Protein AF-A0A9D1XTK5-F1 (afdb_monomer_lite)

Structure (mmCIF, N/CA/C/O backbone):
data_AF-A0A9D1XTK5-F1
#
_entry.id   AF-A0A9D1XTK5-F1
#
loop_
_atom_site.group_PDB
_atom_site.id
_atom_site.type_symbol
_atom_site.label_atom_id
_atom_site.label_alt_id
_atom_site.label_comp_id
_atom_site.label_asym_id
_atom_site.label_entity_id
_atom_site.label_seq_id
_atom_site.pdbx_PDB_ins_code
_atom_site.Cartn_x
_atom_site.Cartn_y
_atom_site.Cartn_z
_atom_site.occupancy
_atom_site.B_iso_or_equiv
_atom_site.auth_seq_id
_atom_site.auth_comp_id
_atom_site.auth_asym_id
_atom_site.auth_atom_id
_atom_site.pdbx_PDB_model_num
ATOM 1 N N . LYS A 1 1 ? 1.938 10.337 24.954 1.00 62.81 1 LYS A N 1
ATOM 2 C CA . LYS A 1 1 ? 3.201 10.125 24.202 1.00 62.81 1 LYS A CA 1
ATOM 3 C C . LYS A 1 1 ? 3.021 9.326 22.909 1.00 62.81 1 LYS A C 1
ATOM 5 O O . LYS A 1 1 ? 3.171 9.934 21.864 1.00 62.81 1 LYS A O 1
ATOM 10 N N . ALA A 1 2 ? 2.667 8.032 22.915 1.00 73.62 2 ALA A N 1
ATOM 11 C CA . ALA A 1 2 ? 2.556 7.257 21.661 1.00 73.62 2 ALA A CA 1
ATOM 12 C C . ALA A 1 2 ? 1.474 7.793 20.695 1.00 73.62 2 ALA A C 1
ATOM 14 O O . ALA A 1 2 ? 1.771 8.074 19.542 1.00 73.62 2 ALA A O 1
ATOM 15 N N . ILE A 1 3 ? 0.257 8.055 21.190 1.00 72.62 3 ILE A N 1
ATOM 16 C CA . ILE A 1 3 ? -0.832 8.651 20.386 1.00 72.62 3 ILE A CA 1
ATOM 17 C C . ILE A 1 3 ? -0.454 10.047 19.865 1.00 72.62 3 ILE A C 1
ATOM 19 O O . ILE A 1 3 ? -0.758 10.391 18.729 1.00 72.62 3 ILE A O 1
ATOM 23 N N . GLU A 1 4 ? 0.250 10.846 20.671 1.00 78.69 4 GLU A N 1
ATOM 24 C CA . GLU A 1 4 ? 0.727 12.179 20.267 1.00 78.69 4 GLU A CA 1
ATOM 25 C C . GLU A 1 4 ? 1.737 12.092 19.118 1.00 78.69 4 GLU A C 1
ATOM 27 O O . GLU A 1 4 ? 1.678 12.897 18.196 1.00 78.69 4 GLU A O 1
ATOM 32 N N . GLN A 1 5 ? 2.624 11.093 19.129 1.00 77.69 5 GLN A N 1
ATOM 33 C CA . GLN A 1 5 ? 3.535 10.838 18.012 1.00 77.69 5 GLN A CA 1
ATOM 34 C C . GLN A 1 5 ? 2.773 10.387 16.762 1.00 77.69 5 GLN A C 1
ATOM 36 O O . GLN A 1 5 ? 3.064 10.869 15.671 1.00 77.69 5 GLN A O 1
ATOM 41 N N . SER A 1 6 ? 1.758 9.531 16.912 1.00 79.81 6 SER A N 1
ATOM 42 C CA . SER A 1 6 ? 0.907 9.107 15.793 1.00 79.81 6 SER A CA 1
ATOM 43 C C . SER A 1 6 ? 0.132 10.264 15.153 1.00 79.81 6 SER A C 1
ATOM 45 O O . SER A 1 6 ? -0.149 10.208 13.961 1.00 79.81 6 SER A O 1
ATOM 47 N N . LEU A 1 7 ? -0.171 11.336 15.895 1.00 81.19 7 LEU A N 1
ATOM 48 C CA . LEU A 1 7 ? -0.813 12.539 15.346 1.00 81.19 7 LEU A CA 1
ATOM 49 C C . LEU A 1 7 ? 0.103 13.344 14.412 1.00 81.19 7 LEU A C 1
ATOM 51 O O . LEU A 1 7 ? -0.400 14.058 13.541 1.00 81.19 7 LEU A O 1
ATOM 55 N N . MET A 1 8 ? 1.423 13.200 14.550 1.00 85.00 8 MET A N 1
ATOM 56 C CA . MET A 1 8 ? 2.420 13.900 13.731 1.00 85.00 8 MET A CA 1
ATOM 57 C C . MET A 1 8 ? 2.641 13.256 12.358 1.00 85.00 8 MET A C 1
ATOM 59 O O . MET A 1 8 ? 3.475 13.733 11.588 1.00 85.00 8 MET A O 1
ATOM 63 N N . ILE A 1 9 ? 1.912 12.184 12.036 1.00 85.31 9 ILE A N 1
ATOM 64 C CA . ILE A 1 9 ? 2.005 11.548 10.728 1.00 85.31 9 ILE A CA 1
ATOM 65 C C . ILE A 1 9 ? 1.630 12.510 9.597 1.00 85.31 9 ILE A C 1
ATOM 67 O O . ILE A 1 9 ? 0.744 13.357 9.739 1.00 85.31 9 ILE A O 1
ATOM 71 N N . ASN A 1 10 ? 2.316 12.365 8.468 1.00 87.19 10 ASN A N 1
ATOM 72 C CA . ASN A 1 10 ? 2.079 13.120 7.248 1.00 87.19 10 ASN A CA 1
ATOM 73 C C . ASN A 1 10 ? 2.415 12.275 6.005 1.00 87.19 10 ASN A C 1
ATOM 75 O O . ASN A 1 10 ? 2.929 11.159 6.106 1.00 87.19 10 ASN A O 1
ATOM 79 N N . ASP A 1 11 ? 2.159 12.853 4.838 1.00 82.94 11 ASP A N 1
ATOM 80 C CA . ASP A 1 11 ? 2.324 12.275 3.502 1.00 82.94 11 ASP A CA 1
ATOM 81 C C . ASP A 1 11 ? 3.783 12.062 3.047 1.00 82.94 11 ASP A C 1
ATOM 83 O O . ASP A 1 11 ? 4.026 11.433 2.013 1.00 82.94 11 ASP A O 1
ATOM 87 N N . GLN A 1 12 ? 4.766 12.542 3.816 1.00 86.00 12 GLN A N 1
ATOM 88 C CA . GLN A 1 12 ? 6.192 12.355 3.523 1.00 86.00 12 GLN A CA 1
ATOM 89 C C . GLN A 1 12 ? 6.694 10.961 3.919 1.00 86.00 12 GLN A C 1
ATOM 91 O O . GLN A 1 12 ? 7.771 10.547 3.487 1.00 86.00 12 GLN A O 1
ATOM 96 N N . HIS A 1 13 ? 5.923 10.224 4.719 1.00 88.31 13 HIS A N 1
ATOM 97 C CA . HIS A 1 13 ? 6.260 8.863 5.118 1.00 88.31 13 HIS A CA 1
ATOM 98 C C . HIS A 1 13 ? 6.017 7.865 3.972 1.00 88.31 13 HIS A C 1
ATOM 100 O O . HIS A 1 13 ? 5.163 8.065 3.108 1.00 88.31 13 HIS A O 1
ATOM 106 N N . SER A 1 14 ? 6.790 6.778 3.957 1.00 89.62 14 SER A N 1
ATOM 107 C CA . SER A 1 14 ? 6.613 5.668 3.011 1.00 89.62 14 SER A CA 1
ATOM 108 C C . SER A 1 14 ? 5.348 4.859 3.306 1.00 89.62 14 SER A C 1
ATOM 110 O O . SER A 1 14 ? 4.957 4.738 4.468 1.00 89.62 14 SER A O 1
ATOM 112 N N . ALA A 1 15 ? 4.773 4.222 2.281 1.00 94.00 15 ALA A N 1
ATOM 113 C CA . ALA A 1 15 ? 3.564 3.402 2.415 1.00 94.00 15 ALA A CA 1
ATOM 114 C C . ALA A 1 15 ? 3.660 2.320 3.514 1.00 94.00 15 ALA A C 1
ATOM 116 O O . ALA A 1 15 ? 2.710 2.131 4.275 1.00 94.00 15 ALA A O 1
ATOM 117 N N . TYR A 1 16 ? 4.821 1.674 3.687 1.00 93.69 16 TYR A N 1
ATOM 118 C CA . TYR A 1 16 ? 5.016 0.681 4.753 1.00 93.69 16 TYR A CA 1
ATOM 119 C C . TYR A 1 16 ? 4.720 1.224 6.166 1.00 93.69 16 TYR A C 1
ATOM 121 O O . TYR A 1 16 ? 4.275 0.468 7.030 1.00 93.69 16 TYR A O 1
ATOM 129 N N . VAL A 1 17 ? 4.943 2.523 6.414 1.00 93.75 17 VAL A N 1
ATOM 130 C CA . VAL A 1 17 ? 4.653 3.159 7.710 1.00 93.75 17 VAL A CA 1
ATOM 131 C C . VAL A 1 17 ? 3.148 3.151 7.967 1.00 93.75 17 VAL A C 1
ATOM 133 O O . VAL A 1 17 ? 2.716 2.845 9.077 1.00 93.75 17 VAL A O 1
ATOM 136 N N . PHE A 1 18 ? 2.345 3.422 6.936 1.00 94.62 18 PHE A N 1
ATOM 137 C CA . PHE A 1 18 ? 0.883 3.419 7.010 1.00 94.62 18 PHE A CA 1
ATOM 138 C C . PHE A 1 18 ? 0.342 2.022 7.317 1.00 94.62 18 PHE A C 1
ATOM 140 O O . PHE A 1 18 ? -0.498 1.862 8.205 1.00 94.62 18 PHE A O 1
ATOM 147 N N . VAL A 1 19 ? 0.887 0.997 6.658 1.00 95.44 19 VAL A N 1
ATOM 148 C CA . VAL A 1 19 ? 0.534 -0.408 6.911 1.00 95.44 19 VAL A CA 1
ATOM 149 C C . VAL A 1 19 ? 0.907 -0.819 8.339 1.00 95.44 19 VAL A C 1
ATOM 151 O O . VAL A 1 19 ? 0.070 -1.341 9.075 1.00 95.44 19 VAL A O 1
ATOM 154 N N . GLN A 1 20 ? 2.138 -0.532 8.777 1.00 94.50 20 GLN A N 1
ATOM 155 C CA . GLN A 1 20 ? 2.602 -0.860 10.130 1.00 94.50 20 GLN A CA 1
ATOM 156 C C . GLN A 1 20 ? 1.748 -0.177 11.210 1.00 94.50 20 GLN A C 1
ATOM 158 O O . GLN A 1 20 ? 1.414 -0.786 12.232 1.00 94.50 20 GLN A O 1
ATOM 163 N N . MET A 1 21 ? 1.381 1.086 10.989 1.00 94.19 21 MET A N 1
ATOM 164 C CA . MET A 1 21 ? 0.506 1.816 11.901 1.00 94.19 21 MET A CA 1
ATOM 165 C C . MET A 1 21 ? -0.904 1.247 11.919 1.00 94.19 21 MET A C 1
ATOM 167 O O . MET A 1 21 ? -1.456 1.102 13.003 1.00 94.19 21 MET A O 1
ATOM 171 N N . SER A 1 22 ? -1.454 0.857 10.769 1.00 93.44 22 SER A N 1
ATOM 172 C CA . SER A 1 22 ? -2.792 0.260 10.695 1.00 93.44 22 SER A CA 1
ATOM 173 C C . SER A 1 22 ? -2.885 -1.021 11.530 1.00 93.44 22 SER A C 1
ATOM 175 O O . SER A 1 22 ? -3.765 -1.117 12.382 1.00 93.44 22 SER A O 1
ATOM 177 N N . TYR A 1 23 ? -1.907 -1.930 11.412 1.00 93.25 23 TYR A N 1
ATOM 178 C CA . TYR A 1 23 ? -1.829 -3.121 12.273 1.00 93.25 23 TYR A CA 1
ATOM 179 C C . TYR A 1 23 ? -1.711 -2.770 13.758 1.00 93.25 23 TYR A C 1
ATOM 181 O O . TYR A 1 23 ? -2.342 -3.394 14.612 1.00 93.25 23 TYR A O 1
ATOM 189 N N . SER A 1 24 ? -0.895 -1.761 14.077 1.00 93.62 24 SER A N 1
ATOM 190 C CA . SER A 1 24 ? -0.720 -1.309 15.458 1.00 93.62 24 SER A CA 1
ATOM 191 C C . SER A 1 24 ? -2.031 -0.757 16.024 1.00 93.62 24 SER A C 1
ATOM 193 O O . SER A 1 24 ? -2.373 -1.038 17.169 1.00 93.62 24 SER A O 1
ATOM 195 N N . PHE A 1 25 ? -2.786 -0.002 15.225 1.00 93.94 25 PHE A N 1
ATOM 196 C CA . PHE A 1 25 ? -4.079 0.542 15.624 1.00 93.94 25 PHE A CA 1
ATOM 197 C C . PHE A 1 25 ? -5.132 -0.540 15.817 1.00 93.94 25 PHE A C 1
ATOM 199 O O . PHE A 1 25 ? -5.880 -0.441 16.782 1.00 93.94 25 PHE A O 1
ATOM 206 N N . ASP A 1 26 ? -5.161 -1.579 14.983 1.00 93.19 26 ASP A N 1
ATOM 207 C CA . ASP A 1 26 ? -6.085 -2.703 15.170 1.00 93.19 26 ASP A CA 1
ATOM 208 C C . ASP A 1 26 ? -5.853 -3.421 16.498 1.00 93.19 26 ASP A C 1
ATOM 210 O O . ASP A 1 26 ? -6.794 -3.637 17.264 1.00 93.19 26 ASP A O 1
ATOM 214 N N . LEU A 1 27 ? -4.589 -3.707 16.827 1.00 94.38 27 LEU A N 1
ATOM 215 C CA . LEU A 1 27 ? -4.242 -4.302 18.114 1.00 94.38 27 LEU A CA 1
ATOM 216 C C . LEU A 1 27 ? -4.620 -3.384 19.284 1.00 94.38 27 LEU A C 1
ATOM 218 O O . LEU A 1 27 ? -5.204 -3.838 20.266 1.00 94.38 27 LEU A O 1
ATOM 222 N N . LEU A 1 28 ? -4.305 -2.090 19.186 1.00 94.31 28 LEU A N 1
ATOM 223 C CA . LEU A 1 28 ? -4.630 -1.128 20.239 1.00 94.31 28 LEU A CA 1
ATOM 224 C C . LEU A 1 28 ? -6.143 -0.978 20.421 1.00 94.31 28 LEU A C 1
ATOM 226 O O . LEU A 1 28 ? -6.608 -0.957 21.553 1.00 94.31 28 LEU A O 1
ATOM 230 N N . LEU A 1 29 ? -6.922 -0.929 19.339 1.00 94.38 29 LEU A N 1
ATOM 231 C CA . LEU A 1 29 ? -8.384 -0.864 19.397 1.00 94.38 29 LEU A CA 1
ATOM 232 C C . LEU A 1 29 ? -8.998 -2.102 20.057 1.00 94.38 29 LEU A C 1
ATOM 234 O O . LEU A 1 29 ? -9.980 -1.964 20.786 1.00 94.38 29 LEU A O 1
ATOM 238 N N . ALA A 1 30 ? -8.424 -3.284 19.818 1.00 94.75 30 ALA A N 1
ATOM 239 C CA . ALA A 1 30 ? -8.879 -4.535 20.420 1.00 94.75 30 ALA A CA 1
ATOM 240 C C . ALA A 1 30 ? -8.595 -4.620 21.931 1.00 94.75 30 ALA A C 1
ATOM 242 O O . ALA A 1 30 ? -9.334 -5.288 22.651 1.00 94.75 30 ALA A O 1
ATOM 243 N N . LEU A 1 31 ? -7.533 -3.964 22.408 1.00 95.81 31 LEU A N 1
ATOM 244 C CA . LEU A 1 31 ? -7.101 -4.017 23.810 1.00 95.81 31 LEU A CA 1
ATOM 245 C C . LEU A 1 31 ? -7.559 -2.815 24.647 1.00 95.81 31 LEU A C 1
ATOM 247 O O . LEU A 1 31 ? -7.660 -2.925 25.868 1.00 95.81 31 LEU A O 1
ATOM 251 N N . GLU A 1 32 ? -7.802 -1.667 24.017 1.00 95.06 32 GLU A N 1
ATOM 252 C CA . GLU A 1 32 ? -8.211 -0.446 24.705 1.00 95.06 32 GLU A CA 1
ATOM 253 C C . GLU A 1 32 ? -9.611 -0.601 25.319 1.00 95.06 32 GLU A C 1
ATOM 255 O O . GLU A 1 32 ? -10.506 -1.229 24.752 1.00 95.06 32 GLU A O 1
ATOM 260 N N . THR A 1 33 ? -9.824 0.011 26.480 1.00 95.69 33 THR A N 1
ATOM 261 C CA . THR A 1 33 ? -11.116 0.019 27.183 1.00 95.69 33 THR A CA 1
ATOM 262 C C . THR A 1 33 ? -11.719 1.419 27.275 1.00 95.69 33 THR A C 1
ATOM 264 O O . THR A 1 33 ? -12.940 1.543 27.350 1.00 95.69 33 THR A O 1
ATOM 267 N N . ASP A 1 34 ? -10.901 2.471 27.192 1.00 96.88 34 ASP A N 1
ATOM 268 C CA . ASP A 1 34 ? -11.353 3.858 27.166 1.00 96.88 34 ASP A CA 1
ATOM 269 C C . ASP A 1 34 ? -11.923 4.237 25.787 1.00 96.88 34 ASP A C 1
ATOM 271 O O . ASP A 1 34 ? -11.223 4.264 24.769 1.00 96.88 34 ASP A O 1
ATOM 275 N N . GLU A 1 35 ? -13.214 4.571 25.745 1.00 95.19 35 GLU A N 1
ATOM 276 C CA . GLU A 1 35 ? -13.902 4.920 24.496 1.00 95.19 35 GLU A CA 1
ATOM 277 C C . GLU A 1 35 ? -13.402 6.231 23.867 1.00 95.19 35 GLU A C 1
ATOM 279 O O . GLU A 1 35 ? -13.427 6.380 22.642 1.00 95.19 35 GLU A O 1
ATOM 284 N N . GLY A 1 36 ? -12.887 7.169 24.666 1.00 94.69 36 GLY A N 1
ATOM 285 C CA . GLY A 1 36 ? -12.285 8.402 24.164 1.00 94.69 36 GLY A CA 1
ATOM 286 C C . GLY A 1 36 ? -10.972 8.141 23.425 1.00 94.69 36 GLY A C 1
ATOM 287 O O . GLY A 1 36 ? -10.709 8.746 22.381 1.00 94.69 36 GLY A O 1
ATOM 288 N N . ILE A 1 37 ? -10.155 7.213 23.924 1.00 93.06 37 ILE A N 1
ATOM 289 C CA . ILE A 1 37 ? -8.933 6.764 23.250 1.00 93.06 37 ILE A CA 1
ATOM 290 C C . ILE A 1 37 ? -9.277 5.955 21.999 1.00 93.06 37 ILE A C 1
ATOM 292 O O . ILE A 1 37 ? -8.705 6.225 20.939 1.00 93.06 37 ILE A O 1
ATOM 296 N N . LYS A 1 38 ? -10.255 5.042 22.061 1.00 94.94 38 LYS A N 1
ATOM 297 C CA . LYS A 1 38 ? -10.715 4.313 20.867 1.00 94.94 38 LYS A CA 1
ATOM 298 C C . LYS A 1 38 ? -11.189 5.247 19.764 1.00 94.94 38 LYS A C 1
ATOM 300 O O . LYS A 1 38 ? -10.837 5.039 18.606 1.00 94.94 38 LYS A O 1
ATOM 305 N N . ALA A 1 39 ? -11.952 6.287 20.098 1.00 94.06 39 ALA A N 1
ATOM 306 C CA . ALA A 1 39 ? -12.394 7.275 19.118 1.00 94.06 39 ALA A CA 1
ATOM 307 C C . ALA A 1 39 ? -11.203 7.962 18.425 1.00 94.06 39 ALA A C 1
ATOM 309 O O . ALA A 1 39 ? -11.184 8.071 17.200 1.00 94.06 39 ALA A O 1
ATOM 310 N N . LYS A 1 40 ? -10.165 8.342 19.183 1.00 93.88 40 LYS A N 1
ATOM 311 C CA . LYS A 1 40 ? -8.930 8.919 18.621 1.00 93.88 40 LYS A CA 1
ATOM 312 C C . LYS A 1 40 ? -8.173 7.933 17.732 1.00 93.88 40 LYS A C 1
ATOM 314 O O . LYS A 1 40 ? -7.667 8.334 16.690 1.00 93.88 40 LYS A O 1
ATOM 319 N N . LEU A 1 41 ? -8.092 6.663 18.127 1.00 94.19 41 LEU A N 1
ATOM 320 C CA . LEU A 1 41 ? -7.450 5.616 17.328 1.00 94.19 41 LEU A CA 1
ATOM 321 C C . LEU A 1 41 ? -8.199 5.371 16.013 1.00 94.19 41 LEU A C 1
ATOM 323 O O . LEU A 1 41 ? -7.557 5.283 14.971 1.00 94.19 41 LEU A O 1
ATOM 327 N N . ARG A 1 42 ? -9.538 5.332 16.036 1.00 94.56 42 ARG A N 1
ATOM 328 C CA . ARG A 1 42 ? -10.361 5.226 14.818 1.00 94.56 42 ARG A CA 1
ATOM 329 C C . ARG A 1 42 ? -10.127 6.410 13.880 1.00 94.56 42 ARG A C 1
ATOM 331 O O . ARG A 1 42 ? -9.927 6.201 12.691 1.00 94.56 42 ARG A O 1
ATOM 338 N N . GLU A 1 43 ? -10.073 7.631 14.412 1.00 93.69 43 GLU A N 1
ATOM 339 C CA . GLU A 1 43 ? -9.795 8.823 13.601 1.00 93.69 43 GLU A CA 1
ATOM 340 C C . GLU A 1 43 ? -8.381 8.807 13.000 1.00 93.69 43 GLU A C 1
ATOM 342 O O . GLU A 1 43 ? -8.195 9.105 11.822 1.00 93.69 43 GLU A O 1
ATOM 347 N N . LEU A 1 44 ? -7.372 8.398 13.775 1.00 94.00 44 LEU A N 1
ATOM 348 C CA . LEU A 1 44 ? -6.013 8.207 13.261 1.00 94.00 44 LEU A CA 1
ATOM 349 C C . LEU A 1 44 ? -5.973 7.164 12.141 1.00 94.00 44 LEU A C 1
ATOM 351 O O . LEU A 1 44 ? -5.325 7.382 11.120 1.00 94.00 44 LEU A O 1
ATOM 355 N N . LYS A 1 45 ? -6.680 6.048 12.323 1.00 94.75 45 LYS A N 1
ATOM 356 C CA . LYS A 1 45 ? -6.775 4.966 11.344 1.00 94.75 45 LYS A CA 1
ATOM 357 C C . LYS A 1 45 ? -7.442 5.434 10.045 1.00 94.75 45 LYS A C 1
ATOM 359 O O . LYS A 1 45 ? -6.912 5.179 8.965 1.00 94.75 45 LYS A O 1
ATOM 364 N N . ARG A 1 46 ? -8.521 6.217 10.152 1.00 95.12 46 ARG A N 1
ATOM 365 C CA . ARG A 1 46 ? -9.197 6.883 9.026 1.00 95.12 46 ARG A CA 1
ATOM 366 C C . ARG A 1 46 ? -8.239 7.796 8.253 1.00 95.12 46 ARG A C 1
ATOM 368 O O . ARG A 1 46 ? -8.075 7.646 7.046 1.00 95.12 46 ARG A O 1
ATOM 375 N N . ARG A 1 47 ? -7.515 8.672 8.960 1.00 95.06 47 ARG A N 1
ATOM 376 C CA . ARG A 1 47 ? -6.514 9.579 8.369 1.00 95.06 47 ARG A CA 1
ATOM 377 C C . ARG A 1 47 ? -5.371 8.825 7.675 1.00 95.06 47 ARG A C 1
ATOM 379 O O . ARG A 1 47 ? -4.886 9.261 6.632 1.00 95.06 47 ARG A O 1
ATOM 386 N N . VAL A 1 48 ? -4.939 7.686 8.224 1.00 95.44 48 VAL A N 1
ATOM 387 C CA . VAL A 1 48 ? -3.978 6.783 7.564 1.00 95.44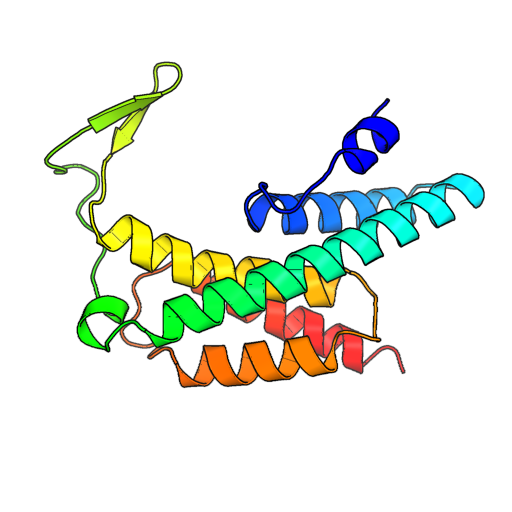 48 VAL A CA 1
ATOM 388 C C . VAL A 1 48 ? -4.541 6.215 6.261 1.00 95.44 48 VAL A C 1
ATOM 390 O O . VAL A 1 48 ? -3.816 6.193 5.265 1.00 95.44 48 VAL A O 1
ATOM 393 N N . GLY A 1 49 ? -5.822 5.847 6.227 1.00 96.44 49 GLY A N 1
ATOM 394 C CA . GLY A 1 49 ? -6.521 5.448 5.002 1.00 96.44 49 GLY A CA 1
ATOM 395 C C . GLY A 1 49 ? -6.501 6.529 3.920 1.00 96.44 49 GLY A C 1
ATOM 396 O O . GLY A 1 49 ? -6.118 6.256 2.785 1.00 96.44 49 GLY A O 1
ATOM 397 N N . GLU A 1 50 ? -6.815 7.777 4.273 1.00 96.19 50 GLU A N 1
ATOM 398 C CA . GLU A 1 50 ? -6.800 8.911 3.332 1.00 96.19 50 GLU A CA 1
ATOM 399 C C . GLU A 1 50 ? -5.409 9.166 2.731 1.00 96.19 50 GLU A C 1
ATOM 401 O O . GLU A 1 50 ? -5.267 9.347 1.519 1.00 96.19 50 GLU A O 1
ATOM 406 N N . MET A 1 51 ? -4.360 9.149 3.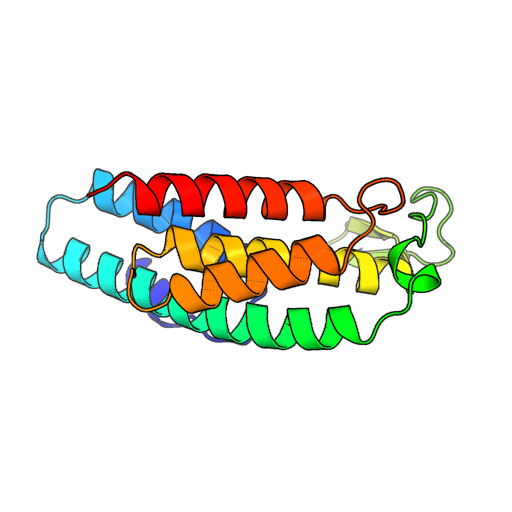562 1.00 96.88 51 MET A N 1
ATOM 407 C CA . MET A 1 51 ? -2.983 9.307 3.075 1.00 96.88 51 MET A CA 1
ATOM 408 C C . MET A 1 51 ? -2.555 8.121 2.207 1.00 96.88 51 MET A C 1
ATOM 410 O O . MET A 1 51 ? -1.871 8.314 1.201 1.00 96.88 51 MET A O 1
ATOM 414 N N . SER A 1 52 ? -2.990 6.909 2.561 1.00 97.56 52 SER A N 1
ATOM 415 C CA . SER A 1 52 ? -2.751 5.703 1.763 1.00 97.56 52 SER A CA 1
ATOM 416 C C . SER A 1 52 ? -3.427 5.807 0.395 1.00 97.56 52 SER A C 1
ATOM 418 O O . SER A 1 52 ? -2.795 5.515 -0.616 1.00 97.56 52 SER A O 1
ATOM 420 N N . LEU A 1 53 ? -4.654 6.333 0.326 1.00 97.88 53 LEU A N 1
ATOM 421 C CA . LEU A 1 53 ? -5.347 6.588 -0.938 1.00 97.88 53 LEU A CA 1
ATOM 422 C C . LEU A 1 53 ? -4.593 7.591 -1.819 1.00 97.88 53 LEU A C 1
ATOM 424 O O . LEU A 1 53 ? -4.394 7.349 -3.011 1.00 97.88 53 LEU A O 1
ATOM 428 N N . ALA A 1 54 ? -4.167 8.719 -1.247 1.00 96.88 54 ALA A N 1
ATOM 429 C CA . ALA A 1 54 ? -3.408 9.729 -1.981 1.00 96.88 54 ALA A CA 1
ATOM 430 C C . ALA A 1 54 ? -2.088 9.158 -2.526 1.00 96.88 54 ALA A C 1
ATOM 432 O O . ALA A 1 54 ? -1.739 9.381 -3.689 1.00 96.88 54 ALA A O 1
ATOM 433 N N . ARG A 1 55 ? -1.384 8.370 -1.705 1.00 97.00 55 ARG A N 1
ATOM 434 C CA . ARG A 1 55 ? -0.141 7.696 -2.087 1.00 97.00 55 ARG A CA 1
ATOM 435 C C . ARG A 1 55 ? -0.369 6.667 -3.191 1.00 97.00 55 ARG A C 1
ATOM 437 O O . ARG A 1 55 ? 0.350 6.694 -4.185 1.00 97.00 55 ARG A O 1
ATOM 444 N N . ALA A 1 56 ? -1.401 5.835 -3.059 1.00 97.69 56 ALA A N 1
ATOM 445 C CA . ALA A 1 56 ? -1.751 4.816 -4.040 1.00 97.69 56 ALA A CA 1
ATOM 446 C C . ALA A 1 56 ? -2.036 5.428 -5.416 1.00 97.69 56 ALA A C 1
ATOM 448 O O . ALA A 1 56 ? -1.496 4.954 -6.410 1.00 97.69 56 ALA A O 1
ATOM 449 N N . LYS A 1 57 ? -2.807 6.525 -5.477 1.00 97.88 57 LYS A N 1
ATOM 450 C CA . LYS A 1 57 ? -3.084 7.243 -6.734 1.00 97.88 57 LYS A CA 1
ATOM 451 C C . LYS A 1 57 ? -1.800 7.722 -7.411 1.00 97.88 57 LYS A C 1
ATOM 453 O O . LYS A 1 57 ? -1.590 7.436 -8.585 1.00 97.88 57 LYS A O 1
ATOM 458 N N . LYS A 1 58 ? -0.931 8.401 -6.657 1.00 97.06 58 LYS A N 1
ATOM 459 C CA . LYS A 1 58 ? 0.342 8.922 -7.171 1.00 97.06 58 LYS A CA 1
ATOM 460 C C . LYS A 1 58 ? 1.258 7.801 -7.669 1.00 97.06 58 LYS A C 1
ATOM 462 O O . LYS A 1 58 ? 1.792 7.880 -8.768 1.00 97.06 58 LYS A O 1
ATOM 467 N N . SER A 1 59 ? 1.444 6.759 -6.864 1.00 97.00 59 SER A N 1
ATOM 468 C CA . SER A 1 59 ? 2.335 5.652 -7.212 1.00 97.00 59 SER A CA 1
ATOM 469 C C . SER A 1 59 ? 1.786 4.805 -8.360 1.00 97.00 59 SER A C 1
ATOM 471 O O . SER A 1 59 ? 2.562 4.307 -9.167 1.00 97.00 59 SER A O 1
ATOM 473 N N . LEU A 1 60 ? 0.464 4.660 -8.477 1.00 98.00 60 LEU A N 1
ATOM 474 C CA . LEU A 1 60 ? -0.150 3.964 -9.606 1.00 98.00 60 LEU A CA 1
ATOM 475 C C . LEU A 1 60 ? 0.027 4.748 -10.913 1.00 98.00 60 LEU A C 1
ATOM 477 O O . LEU A 1 60 ? 0.291 4.147 -11.949 1.00 98.00 60 LEU A O 1
ATOM 481 N N . GLU A 1 61 ? -0.091 6.077 -10.874 1.00 97.75 61 GLU A N 1
ATOM 482 C CA . GLU A 1 61 ? 0.194 6.930 -12.033 1.00 97.75 61 GLU A CA 1
ATOM 483 C C . GLU A 1 61 ? 1.644 6.766 -12.505 1.00 97.75 61 GLU A C 1
ATOM 485 O O . GLU A 1 61 ? 1.888 6.541 -13.689 1.00 97.75 61 GLU A O 1
ATOM 490 N N . GLU A 1 62 ? 2.598 6.787 -11.572 1.00 97.44 62 GLU A N 1
ATOM 491 C CA . GLU A 1 62 ? 4.010 6.544 -11.874 1.00 97.44 62 GLU A CA 1
ATOM 492 C C . GLU A 1 62 ? 4.234 5.123 -12.418 1.00 97.44 62 GLU A C 1
ATOM 494 O O . GLU A 1 62 ? 4.941 4.951 -13.409 1.00 97.44 62 GLU A O 1
ATOM 499 N N . LEU A 1 63 ? 3.583 4.103 -11.846 1.00 97.38 63 LEU A N 1
ATOM 500 C CA . LEU A 1 63 ? 3.713 2.713 -12.296 1.00 97.38 63 LEU A CA 1
ATOM 501 C C . LEU A 1 63 ? 3.229 2.536 -13.737 1.00 97.38 63 LEU A C 1
ATOM 503 O O . LEU A 1 63 ? 3.881 1.859 -14.525 1.00 97.38 63 LEU A O 1
ATOM 507 N N . ARG A 1 64 ? 2.129 3.197 -14.103 1.00 97.00 64 ARG A N 1
ATOM 508 C CA . ARG A 1 64 ? 1.573 3.168 -15.463 1.00 97.00 64 ARG A CA 1
ATOM 509 C C . ARG A 1 64 ? 2.427 3.895 -16.499 1.00 97.00 64 ARG A C 1
ATOM 511 O O . ARG A 1 64 ? 2.173 3.741 -17.690 1.00 97.00 64 ARG A O 1
ATOM 518 N N . SER A 1 65 ? 3.395 4.700 -16.066 1.00 96.81 65 SER A N 1
ATOM 519 C CA . SER A 1 65 ? 4.353 5.336 -16.973 1.00 96.81 65 SER A CA 1
ATOM 520 C C . SER A 1 65 ? 5.502 4.408 -17.380 1.00 96.81 65 SER A C 1
ATOM 522 O O . SER A 1 65 ? 6.218 4.725 -18.329 1.00 96.81 65 SER A O 1
ATOM 524 N N . LEU A 1 66 ? 5.671 3.277 -16.685 1.00 96.94 66 LEU A N 1
ATOM 525 C CA . LEU A 1 66 ? 6.688 2.280 -17.000 1.00 96.94 66 LEU A CA 1
ATOM 526 C C . LEU A 1 66 ? 6.238 1.383 -18.154 1.00 96.94 66 LEU A C 1
ATOM 528 O O . LEU A 1 66 ? 5.067 1.015 -18.256 1.00 96.94 66 LEU A O 1
ATOM 532 N N . ASP A 1 67 ? 7.184 0.995 -19.005 1.00 96.19 67 ASP A N 1
ATOM 533 C CA . ASP A 1 67 ? 6.937 0.006 -20.050 1.00 96.19 67 ASP A CA 1
ATOM 534 C C . ASP A 1 67 ? 7.103 -1.443 -19.548 1.00 96.19 67 ASP A C 1
ATOM 536 O O . ASP A 1 67 ? 7.587 -1.714 -18.442 1.00 96.19 67 ASP A O 1
ATOM 540 N N . ALA A 1 68 ? 6.701 -2.400 -20.388 1.00 94.88 68 ALA A N 1
ATOM 541 C CA . ALA A 1 68 ? 6.776 -3.823 -20.068 1.00 94.88 68 ALA A CA 1
ATOM 542 C C . ALA A 1 68 ? 8.211 -4.298 -19.777 1.00 94.88 68 ALA A C 1
ATOM 544 O O . ALA A 1 68 ? 8.401 -5.134 -18.899 1.00 94.88 68 ALA A O 1
ATOM 545 N N . SER A 1 69 ? 9.220 -3.745 -20.461 1.00 95.44 69 SER A N 1
ATOM 546 C CA . SER A 1 69 ? 10.624 -4.112 -20.243 1.00 95.44 69 SER A CA 1
ATOM 547 C C . SER A 1 69 ? 11.132 -3.626 -18.889 1.00 95.44 69 SER A C 1
ATOM 549 O O . SER A 1 69 ? 11.969 -4.288 -18.273 1.00 95.44 69 SER A O 1
ATOM 551 N N . GLN A 1 70 ? 10.668 -2.464 -18.429 1.00 96.62 70 GLN A N 1
ATOM 552 C CA . GLN A 1 70 ? 10.997 -1.946 -17.106 1.00 96.62 70 GLN A CA 1
ATOM 553 C C . GLN A 1 70 ? 10.317 -2.775 -16.016 1.00 96.62 70 GLN A C 1
ATOM 555 O O . GLN A 1 70 ? 10.969 -3.148 -15.041 1.00 96.62 70 GLN A O 1
ATOM 560 N N . LEU A 1 71 ? 9.033 -3.107 -16.190 1.00 96.25 71 LEU A N 1
ATOM 561 C CA . LEU A 1 71 ? 8.262 -3.908 -15.232 1.00 96.25 71 LEU A CA 1
ATOM 562 C C . LEU A 1 71 ? 8.749 -5.365 -15.126 1.00 96.25 71 LEU A C 1
ATOM 564 O O . LEU A 1 71 ? 8.620 -5.966 -14.059 1.00 96.25 71 LEU A O 1
ATOM 568 N N . SER A 1 72 ? 9.365 -5.907 -16.182 1.00 95.88 72 SER A N 1
ATOM 569 C CA . SER A 1 72 ? 9.959 -7.251 -16.200 1.00 95.88 72 SER A CA 1
ATOM 570 C C . SER A 1 72 ? 11.442 -7.287 -15.796 1.00 95.88 72 SER A C 1
ATOM 572 O O . SER A 1 72 ? 12.134 -8.281 -16.031 1.00 95.88 72 SER A O 1
ATOM 574 N N . MET A 1 73 ? 11.989 -6.195 -15.249 1.00 95.56 73 MET A N 1
ATOM 575 C CA . MET A 1 73 ? 13.404 -6.129 -14.880 1.00 95.56 73 MET A CA 1
ATOM 576 C C . MET A 1 73 ? 13.727 -7.117 -13.751 1.00 95.56 73 MET A C 1
ATOM 578 O O . MET A 1 73 ? 13.088 -7.114 -12.699 1.00 95.56 73 MET A O 1
ATOM 582 N N . LEU A 1 74 ? 14.768 -7.931 -13.941 1.00 93.19 74 LEU A N 1
ATOM 583 C CA . LEU A 1 74 ? 15.244 -8.861 -12.919 1.00 93.19 74 LEU A CA 1
ATOM 584 C C . LEU A 1 74 ? 16.078 -8.150 -11.853 1.00 93.19 74 LEU A C 1
ATOM 586 O O . LEU A 1 74 ? 16.874 -7.254 -12.145 1.00 93.19 74 LEU A O 1
ATOM 590 N N . GLY A 1 75 ? 15.938 -8.612 -10.611 1.00 89.81 75 GLY A N 1
ATOM 591 C CA . GLY A 1 75 ? 16.787 -8.156 -9.520 1.00 89.81 75 GLY A CA 1
ATOM 592 C C . GLY A 1 75 ? 18.257 -8.523 -9.748 1.00 89.81 75 GLY A C 1
ATOM 593 O O . GLY A 1 75 ? 18.545 -9.642 -10.180 1.00 89.81 75 GLY A O 1
ATOM 594 N N . PRO A 1 76 ? 19.208 -7.621 -9.444 1.00 89.62 76 PRO A N 1
ATOM 595 C CA . PRO A 1 76 ? 20.625 -7.935 -9.566 1.00 89.62 76 PRO A CA 1
ATOM 596 C C . PRO A 1 76 ? 21.053 -8.957 -8.503 1.00 89.62 76 PRO A C 1
ATOM 598 O O . PRO A 1 76 ? 20.456 -9.038 -7.425 1.00 89.62 76 PRO A O 1
ATOM 601 N N . ASP A 1 77 ? 22.148 -9.684 -8.752 1.00 90.25 77 ASP A N 1
ATOM 602 C CA . ASP A 1 77 ? 22.804 -10.447 -7.686 1.00 90.25 77 ASP A CA 1
ATOM 603 C C . ASP A 1 77 ? 23.350 -9.467 -6.642 1.00 90.25 77 ASP A C 1
ATOM 605 O O . ASP A 1 77 ? 24.334 -8.757 -6.868 1.00 90.25 77 ASP A O 1
ATOM 609 N N . TRP A 1 78 ? 22.703 -9.433 -5.477 1.00 86.88 78 TRP A N 1
ATOM 610 C CA . TRP A 1 78 ? 23.057 -8.535 -4.383 1.00 86.88 78 TRP A CA 1
ATOM 611 C C . TRP A 1 78 ? 24.496 -8.735 -3.887 1.00 86.88 78 TRP A C 1
ATOM 613 O O . TRP A 1 78 ? 25.047 -7.829 -3.268 1.00 86.88 78 TRP A O 1
ATOM 623 N N . ARG A 1 79 ? 25.120 -9.885 -4.176 1.00 88.31 79 ARG A N 1
ATOM 624 C CA . ARG A 1 79 ? 26.517 -10.189 -3.823 1.00 88.31 79 ARG A CA 1
ATOM 625 C C . ARG A 1 79 ? 27.525 -9.550 -4.779 1.00 88.31 79 ARG A C 1
ATOM 627 O O . ARG A 1 79 ? 28.693 -9.434 -4.424 1.00 88.31 79 ARG A O 1
ATOM 634 N N . GLN A 1 80 ? 27.089 -9.152 -5.974 1.00 89.25 80 GLN A N 1
ATOM 635 C CA . GLN A 1 80 ? 27.945 -8.663 -7.059 1.00 89.25 80 GLN A CA 1
ATOM 636 C C . GLN A 1 80 ? 27.537 -7.264 -7.547 1.00 89.25 80 GLN A C 1
ATOM 638 O O . GLN A 1 80 ? 27.690 -6.929 -8.721 1.00 89.25 80 GLN A O 1
ATOM 643 N N . VAL A 1 81 ? 27.007 -6.419 -6.660 1.00 88.12 81 VAL A N 1
ATOM 644 C CA . VAL A 1 81 ? 26.634 -5.050 -7.040 1.00 88.12 81 VAL A CA 1
ATOM 645 C C . VAL A 1 81 ? 27.854 -4.157 -7.255 1.00 88.12 81 VAL A C 1
ATOM 647 O O . VAL A 1 81 ? 28.872 -4.271 -6.574 1.00 88.12 81 VAL A O 1
ATOM 650 N N . SER A 1 82 ? 27.723 -3.209 -8.183 1.00 85.38 82 SER A N 1
ATOM 651 C CA . SER A 1 82 ? 28.789 -2.266 -8.540 1.00 85.38 82 SER A CA 1
ATOM 652 C C . SER A 1 82 ? 29.084 -1.230 -7.452 1.00 85.38 82 SER A C 1
ATOM 654 O O . SER A 1 82 ? 30.172 -0.654 -7.433 1.00 85.38 82 SER A O 1
ATOM 656 N N . LYS A 1 83 ? 28.120 -0.963 -6.562 1.00 90.19 83 LYS A N 1
ATOM 657 C CA . LYS A 1 83 ? 28.234 0.019 -5.479 1.00 90.19 83 LYS A CA 1
ATOM 658 C C . LYS A 1 83 ? 27.543 -0.471 -4.211 1.00 90.19 83 LYS A C 1
ATOM 660 O O . LYS A 1 83 ? 26.458 -1.050 -4.265 1.00 90.19 83 LYS A O 1
ATOM 665 N N . TRP A 1 84 ? 28.165 -0.156 -3.083 1.00 92.25 84 TRP A N 1
ATOM 666 C CA . TRP A 1 84 ? 27.655 -0.395 -1.739 1.00 92.25 84 TRP A CA 1
ATOM 667 C C . TRP A 1 84 ? 27.568 0.940 -1.009 1.00 92.25 84 TRP A C 1
ATOM 669 O O . TRP A 1 84 ? 28.529 1.709 -1.022 1.00 92.25 84 TRP A O 1
ATOM 679 N N . ASP A 1 85 ? 26.427 1.203 -0.385 1.00 90.06 85 ASP A N 1
ATOM 680 C CA . ASP A 1 85 ? 26.233 2.341 0.508 1.00 90.06 85 ASP A CA 1
ATOM 681 C C . ASP A 1 85 ? 26.390 1.852 1.964 1.00 90.06 85 ASP A C 1
ATOM 683 O O . ASP A 1 85 ? 26.020 0.723 2.282 1.00 90.06 85 ASP A O 1
ATOM 687 N N . VAL A 1 86 ? 26.947 2.673 2.861 1.00 91.81 86 VAL A N 1
ATOM 688 C CA . VAL A 1 86 ? 27.056 2.341 4.295 1.00 91.81 86 VAL A CA 1
ATOM 689 C C . VAL A 1 86 ? 26.017 3.137 5.066 1.00 91.81 86 VAL A C 1
ATOM 691 O O . VAL A 1 86 ? 26.075 4.365 5.101 1.00 91.81 86 VAL A O 1
ATOM 694 N N . GLN A 1 87 ? 25.091 2.448 5.727 1.00 88.62 87 GLN A N 1
ATOM 695 C CA . GLN A 1 87 ? 24.077 3.076 6.569 1.00 88.62 87 GLN A CA 1
ATOM 696 C C . GLN A 1 87 ? 24.115 2.468 7.967 1.00 88.62 87 GLN A C 1
ATOM 698 O O . GLN A 1 87 ? 23.925 1.267 8.137 1.00 88.62 87 GLN A O 1
ATOM 703 N N . ASN A 1 88 ? 24.371 3.298 8.982 1.00 91.06 88 ASN A N 1
ATOM 704 C CA . ASN A 1 88 ? 24.467 2.872 10.385 1.00 91.06 88 ASN A CA 1
ATOM 705 C C . ASN A 1 88 ? 25.424 1.679 10.603 1.00 91.06 88 ASN A C 1
ATOM 707 O O . ASN A 1 88 ? 25.160 0.809 11.428 1.00 91.06 88 ASN A O 1
ATOM 711 N N . GLY A 1 89 ? 26.517 1.620 9.835 1.00 90.44 89 GLY A N 1
ATOM 712 C CA . GLY A 1 89 ? 27.498 0.531 9.885 1.00 90.44 89 GLY A CA 1
ATOM 713 C C . GLY A 1 89 ? 27.144 -0.713 9.060 1.00 90.44 89 GLY A C 1
ATOM 714 O O . GLY A 1 89 ? 27.960 -1.627 8.986 1.00 90.44 89 GLY A O 1
ATOM 715 N N . TYR A 1 90 ? 25.980 -0.748 8.405 1.00 89.00 90 TYR A N 1
ATOM 716 C CA . TYR A 1 90 ? 25.573 -1.839 7.520 1.00 89.00 90 TYR A CA 1
ATOM 717 C C . TYR A 1 90 ? 25.843 -1.499 6.054 1.00 89.00 90 TYR A C 1
ATOM 719 O O . TYR A 1 90 ? 25.491 -0.416 5.586 1.00 89.00 90 TYR A O 1
ATOM 727 N N . ASN A 1 91 ? 26.429 -2.450 5.325 1.00 89.69 91 ASN A N 1
ATOM 728 C CA . ASN A 1 91 ? 26.604 -2.357 3.878 1.00 89.69 91 ASN A CA 1
ATOM 729 C C . ASN A 1 91 ? 25.287 -2.695 3.179 1.00 89.69 91 ASN A C 1
ATOM 731 O O . ASN A 1 91 ? 24.789 -3.817 3.283 1.00 89.69 91 ASN A O 1
ATOM 735 N N . ILE A 1 92 ? 24.746 -1.731 2.444 1.00 89.81 92 ILE A N 1
ATOM 736 C CA . ILE A 1 92 ? 23.510 -1.861 1.683 1.00 89.81 92 ILE A CA 1
ATOM 737 C C . ILE A 1 92 ? 23.862 -1.877 0.193 1.00 89.81 92 ILE A C 1
ATOM 739 O O . ILE A 1 92 ? 24.475 -0.928 -0.308 1.00 89.81 92 ILE A O 1
ATOM 743 N N . PRO A 1 93 ? 23.498 -2.940 -0.539 1.00 90.94 93 PRO A N 1
ATOM 744 C CA . PRO A 1 93 ? 23.776 -3.023 -1.963 1.00 90.94 93 PRO A CA 1
ATOM 745 C C . PRO A 1 93 ? 22.943 -1.995 -2.740 1.00 90.94 93 PRO A C 1
ATOM 747 O O . PRO A 1 93 ? 21.729 -1.895 -2.552 1.00 90.94 93 PRO A O 1
ATOM 750 N N . ARG A 1 94 ? 23.567 -1.256 -3.665 1.00 89.31 94 ARG A N 1
ATOM 751 C CA . ARG A 1 94 ? 22.838 -0.348 -4.559 1.00 89.31 94 ARG A CA 1
ATOM 752 C C . ARG A 1 94 ? 22.343 -1.115 -5.787 1.00 89.31 94 ARG A C 1
ATOM 754 O O . ARG A 1 94 ? 23.125 -1.432 -6.678 1.00 89.31 94 ARG A O 1
ATOM 761 N N . TRP A 1 95 ? 21.036 -1.364 -5.862 1.00 89.81 95 TRP A N 1
ATOM 762 C CA . TRP A 1 95 ? 20.421 -2.157 -6.942 1.00 89.81 95 TRP A CA 1
ATOM 763 C C . TRP A 1 95 ? 20.102 -1.386 -8.237 1.00 89.81 95 TRP A C 1
ATOM 765 O O . TRP A 1 95 ? 19.508 -1.953 -9.146 1.00 89.81 95 TRP A O 1
ATOM 775 N N . GLY A 1 96 ? 20.488 -0.112 -8.349 1.00 89.81 96 GLY A N 1
ATOM 776 C CA . GLY A 1 96 ? 20.263 0.682 -9.564 1.00 89.81 96 GLY A CA 1
ATOM 777 C C . GLY A 1 96 ? 18.778 0.892 -9.881 1.00 89.81 96 GLY A C 1
ATOM 778 O O . GLY A 1 96 ? 17.962 1.006 -8.968 1.00 89.81 96 GLY A O 1
ATOM 779 N N . GLU A 1 97 ? 18.434 0.950 -11.169 1.00 92.00 97 GLU A N 1
ATOM 780 C CA . GLU A 1 97 ? 17.066 1.219 -11.646 1.00 92.00 97 GLU A CA 1
ATOM 781 C C . GLU A 1 97 ? 16.047 0.182 -11.167 1.00 92.00 97 GLU A C 1
ATOM 783 O O . GLU A 1 97 ? 14.925 0.550 -10.814 1.00 92.00 97 GLU A O 1
ATOM 788 N N . TYR A 1 98 ? 16.465 -1.082 -11.025 1.00 93.88 98 TYR A N 1
ATOM 789 C CA . TYR A 1 98 ? 15.628 -2.139 -10.457 1.00 93.88 98 TYR A CA 1
ATOM 790 C C . TYR A 1 98 ? 15.063 -1.746 -9.089 1.00 93.88 98 TYR A C 1
ATOM 792 O O . TYR A 1 98 ? 13.901 -2.019 -8.805 1.00 93.88 98 TYR A O 1
ATOM 800 N N . ARG A 1 99 ? 15.839 -1.046 -8.240 1.00 93.06 99 ARG A N 1
ATOM 801 C CA . ARG A 1 99 ? 15.374 -0.607 -6.911 1.00 93.06 99 ARG A CA 1
ATOM 802 C C . ARG A 1 99 ? 14.134 0.273 -6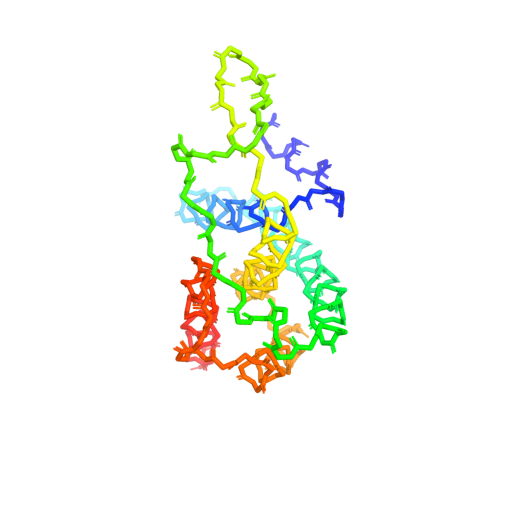.996 1.00 93.06 99 ARG A C 1
ATOM 804 O O . ARG A 1 99 ? 13.314 0.206 -6.080 1.00 93.06 99 ARG A O 1
ATOM 811 N N . ASN A 1 100 ? 14.037 1.106 -8.030 1.00 94.31 100 ASN A N 1
ATOM 812 C CA . ASN A 1 100 ? 12.950 2.063 -8.206 1.00 94.31 100 ASN A CA 1
ATOM 813 C C . ASN A 1 100 ? 11.684 1.337 -8.656 1.00 94.31 100 ASN A C 1
ATOM 815 O O . ASN A 1 100 ? 10.652 1.480 -8.007 1.00 94.31 100 ASN A O 1
ATOM 819 N N . VAL A 1 101 ? 11.795 0.476 -9.673 1.00 96.06 101 VAL A N 1
ATOM 820 C CA . VAL A 1 101 ? 10.682 -0.360 -10.151 1.00 96.06 101 VAL A CA 1
ATOM 821 C C . VAL A 1 101 ? 10.187 -1.286 -9.039 1.00 96.06 101 VAL A C 1
ATOM 823 O O . VAL A 1 101 ? 8.999 -1.304 -8.719 1.00 96.06 101 VAL A O 1
ATOM 826 N N . TRP A 1 102 ? 11.108 -1.984 -8.367 1.00 95.62 102 TRP A N 1
ATOM 827 C CA . TRP A 1 102 ? 10.811 -2.827 -7.209 1.00 95.62 102 TRP A CA 1
ATOM 828 C C . TRP A 1 102 ? 10.073 -2.053 -6.113 1.00 95.62 102 TRP A C 1
ATOM 830 O O . TRP A 1 102 ? 9.074 -2.549 -5.584 1.00 95.62 102 TRP A O 1
ATOM 840 N N . ASN A 1 103 ? 10.543 -0.838 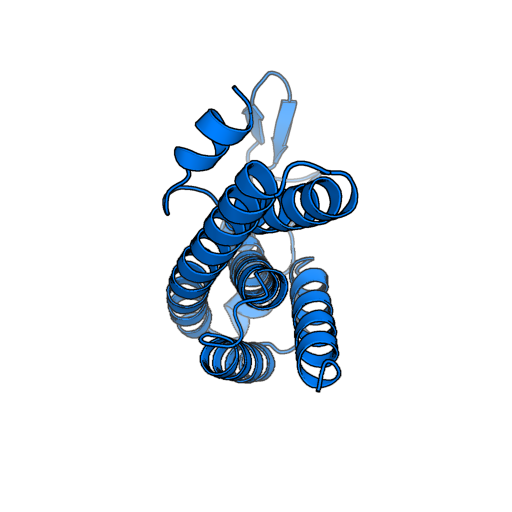-5.785 1.00 95.12 103 ASN A N 1
ATOM 841 C CA . ASN A 1 103 ? 9.899 -0.000 -4.773 1.00 95.12 103 ASN A CA 1
ATOM 842 C C . ASN A 1 103 ? 8.488 0.351 -5.187 1.00 95.12 103 ASN A C 1
ATOM 844 O O . ASN A 1 103 ? 7.591 0.271 -4.367 1.00 95.12 103 ASN A O 1
ATOM 848 N N . LEU A 1 104 ? 8.315 0.768 -6.436 1.00 96.88 104 LEU A N 1
ATOM 849 C CA . LEU A 1 104 ? 7.067 1.312 -6.925 1.00 96.88 104 LEU A CA 1
ATOM 850 C C . LEU A 1 104 ? 5.970 0.250 -6.937 1.00 96.88 104 LEU A C 1
ATOM 852 O O . LEU A 1 104 ? 4.890 0.480 -6.401 1.00 96.88 104 LEU A O 1
ATOM 856 N N . ILE A 1 105 ? 6.290 -0.950 -7.429 1.00 97.19 105 ILE A N 1
ATOM 857 C CA . ILE A 1 105 ? 5.391 -2.112 -7.388 1.00 97.19 105 ILE A CA 1
ATOM 858 C C . ILE A 1 105 ? 4.946 -2.401 -5.948 1.00 97.19 105 ILE A C 1
ATOM 860 O O . ILE A 1 105 ? 3.766 -2.646 -5.690 1.00 97.19 105 ILE A O 1
ATOM 864 N N . ARG A 1 106 ? 5.885 -2.356 -4.996 1.00 97.44 106 ARG A N 1
ATOM 865 C CA . ARG A 1 106 ? 5.594 -2.554 -3.573 1.00 97.44 106 ARG A CA 1
ATOM 866 C C . ARG A 1 106 ? 4.765 -1.410 -2.984 1.00 97.44 106 ARG A C 1
ATOM 868 O O . ARG A 1 106 ? 3.808 -1.677 -2.269 1.00 97.44 106 ARG A O 1
ATOM 875 N N . GLU A 1 107 ? 5.106 -0.166 -3.297 1.00 97.62 107 GLU A N 1
ATOM 876 C CA . GLU A 1 107 ? 4.489 1.049 -2.761 1.00 97.62 107 GLU A CA 1
ATOM 877 C C . GLU A 1 107 ? 3.004 1.129 -3.128 1.00 97.62 107 GLU A C 1
ATOM 879 O O . GLU A 1 107 ? 2.187 1.447 -2.264 1.00 97.62 107 GLU A O 1
ATOM 884 N N . VAL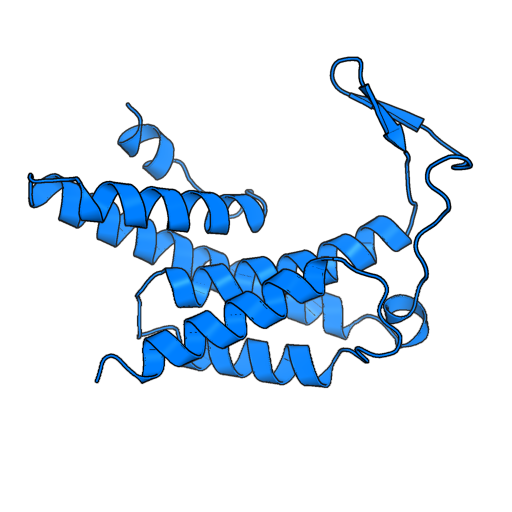 A 1 108 ? 2.632 0.788 -4.370 1.00 97.38 108 VAL A N 1
ATOM 885 C CA . VAL A 1 108 ? 1.216 0.738 -4.777 1.00 97.38 108 VAL A CA 1
ATOM 886 C C . VAL A 1 108 ? 0.460 -0.313 -3.960 1.00 97.38 108 VAL A C 1
ATOM 888 O O . VAL A 1 108 ? -0.616 -0.022 -3.446 1.00 97.38 108 VAL A O 1
ATOM 891 N N . GLY A 1 109 ? 1.051 -1.498 -3.772 1.00 97.75 109 GLY A N 1
ATOM 892 C CA . GLY A 1 109 ? 0.466 -2.576 -2.973 1.00 97.75 109 GLY A CA 1
ATOM 893 C C . GLY A 1 109 ? 0.263 -2.223 -1.506 1.00 97.75 109 GLY A C 1
ATOM 894 O O . GLY A 1 109 ? -0.822 -2.402 -0.964 1.00 97.75 109 GLY A O 1
ATOM 895 N N . GLU A 1 110 ? 1.303 -1.698 -0.861 1.00 98.25 110 GLU A N 1
ATOM 896 C CA . GLU A 1 110 ? 1.242 -1.259 0.537 1.00 98.25 110 GLU A CA 1
ATOM 897 C C . GLU A 1 110 ? 0.224 -0.132 0.727 1.00 98.25 110 GLU A C 1
ATOM 899 O O . GLU A 1 110 ? -0.538 -0.140 1.692 1.00 98.25 110 GLU A O 1
ATOM 904 N N . SER A 1 111 ? 0.179 0.817 -0.209 1.00 98.06 111 SER A N 1
ATOM 905 C CA . SER A 1 111 ? -0.781 1.918 -0.153 1.00 98.06 111 SER A CA 1
ATOM 906 C C . SER A 1 111 ? -2.213 1.411 -0.331 1.00 98.06 111 SER A C 1
ATOM 908 O O . SER A 1 111 ? -3.093 1.807 0.425 1.00 98.06 111 SER A O 1
ATOM 910 N N . ALA A 1 112 ? -2.457 0.495 -1.272 1.00 97.88 112 ALA A N 1
ATOM 911 C CA . ALA A 1 112 ? -3.776 -0.104 -1.454 1.00 97.88 112 ALA A CA 1
ATOM 912 C C . ALA A 1 112 ? -4.218 -0.906 -0.219 1.00 97.88 112 ALA A C 1
ATOM 914 O O . ALA A 1 112 ? -5.343 -0.750 0.248 1.00 97.88 112 ALA A O 1
ATOM 915 N N . LEU A 1 113 ? -3.313 -1.686 0.381 1.00 98.06 113 LEU A N 1
ATOM 916 C CA . LEU A 1 113 ? -3.579 -2.389 1.636 1.00 98.06 113 LEU A CA 1
ATOM 917 C C . LEU A 1 113 ? -3.970 -1.413 2.759 1.00 98.06 113 LEU A C 1
ATOM 919 O O . LEU A 1 113 ? -4.939 -1.657 3.473 1.00 98.06 113 LEU A O 1
ATOM 923 N N . GLY A 1 114 ? -3.264 -0.285 2.886 1.00 97.06 114 GLY A N 1
ATOM 924 C CA . GLY A 1 114 ? -3.573 0.755 3.872 1.00 97.06 114 GLY A CA 1
ATOM 925 C C . GLY A 1 114 ? -4.977 1.359 3.728 1.00 97.06 114 GLY A C 1
ATOM 926 O O . GLY A 1 114 ? -5.597 1.692 4.738 1.00 97.06 114 GLY A O 1
ATOM 927 N N . ILE A 1 115 ? -5.511 1.450 2.501 1.00 97.62 115 ILE A N 1
ATOM 928 C CA . ILE A 1 115 ? -6.897 1.887 2.248 1.00 97.62 115 ILE A CA 1
ATOM 929 C C . ILE A 1 115 ? -7.868 0.922 2.926 1.00 97.62 115 ILE A C 1
ATOM 931 O O . ILE A 1 115 ? -8.656 1.348 3.768 1.00 97.62 115 ILE A O 1
ATOM 935 N N . PHE A 1 116 ? -7.790 -0.372 2.611 1.00 97.31 116 PHE A N 1
ATOM 936 C CA . PHE A 1 116 ? -8.746 -1.360 3.119 1.00 97.31 116 PHE A CA 1
ATOM 937 C C . PHE A 1 116 ? -8.593 -1.594 4.616 1.00 97.31 116 PHE A C 1
ATOM 939 O O . PHE A 1 116 ? -9.589 -1.617 5.341 1.00 97.31 116 PHE A O 1
ATOM 946 N N . MET A 1 117 ? -7.350 -1.623 5.103 1.00 95.81 117 MET A N 1
ATOM 947 C CA . MET A 1 117 ? -7.081 -1.719 6.531 1.00 95.81 117 MET A CA 1
ATOM 948 C C . MET A 1 117 ? -7.694 -0.563 7.315 1.00 95.81 117 MET A C 1
ATOM 950 O O . MET A 1 117 ? -8.016 -0.777 8.473 1.00 95.81 117 MET A O 1
ATOM 954 N N . SER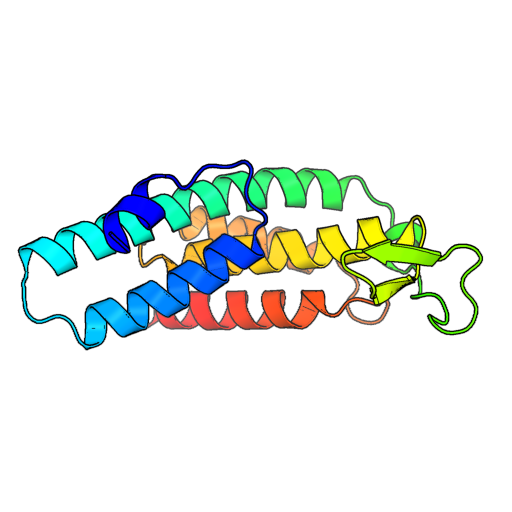 A 1 118 ? -7.902 0.627 6.736 1.00 94.31 118 SER A N 1
ATOM 955 C CA . SER A 1 118 ? -8.414 1.797 7.467 1.00 94.31 118 SER A CA 1
ATOM 956 C C . SER A 1 118 ? -9.784 1.587 8.131 1.00 94.31 118 SER A C 1
ATOM 958 O O . SER A 1 118 ? -10.078 2.226 9.143 1.00 94.31 118 SER A O 1
ATOM 960 N N . GLY A 1 119 ? -10.608 0.677 7.600 1.00 91.50 119 GLY A N 1
ATOM 961 C CA . GLY A 1 119 ? -12.006 0.505 8.009 1.00 91.50 119 GLY A CA 1
ATOM 962 C C . GLY A 1 119 ? -12.947 1.605 7.498 1.00 91.50 119 GLY A C 1
ATOM 963 O O . GLY A 1 119 ? -14.134 1.587 7.826 1.00 91.50 119 GLY A O 1
ATOM 964 N N . ASP A 1 120 ? -12.445 2.576 6.727 1.00 93.69 120 ASP A N 1
ATOM 965 C CA . ASP A 1 120 ? -13.248 3.660 6.166 1.00 93.69 120 ASP A CA 1
ATOM 966 C C . ASP A 1 120 ? -13.868 3.237 4.829 1.00 93.69 120 ASP A C 1
ATOM 968 O O . ASP A 1 120 ? -13.271 3.373 3.760 1.00 93.69 120 ASP A O 1
ATOM 972 N N . LYS A 1 121 ? -15.111 2.746 4.892 1.00 93.19 121 LYS A N 1
ATOM 973 C CA . LYS A 1 121 ? -15.858 2.300 3.707 1.00 93.19 121 LYS A CA 1
ATOM 974 C C . LYS A 1 121 ? -16.058 3.410 2.662 1.00 93.19 121 LYS A C 1
ATOM 976 O O . LYS A 1 121 ? -16.328 3.095 1.506 1.00 93.19 121 LYS A O 1
ATOM 981 N N . SER A 1 122 ? -15.918 4.691 3.025 1.00 95.00 122 SER A N 1
ATOM 982 C CA . SER A 1 122 ? -16.127 5.806 2.089 1.00 95.00 122 SER A CA 1
ATOM 983 C C . SER A 1 122 ? -15.068 5.903 0.986 1.00 95.00 122 SER A C 1
ATOM 985 O O . SER A 1 122 ? -15.330 6.543 -0.028 1.00 95.00 122 SER A O 1
ATOM 987 N N . ILE A 1 123 ? -13.908 5.253 1.157 1.00 96.44 123 ILE A N 1
ATOM 988 C CA . ILE A 1 123 ? -12.791 5.277 0.196 1.00 96.44 123 ILE A CA 1
ATOM 989 C C . ILE A 1 123 ? -12.524 3.925 -0.485 1.00 96.44 123 ILE A C 1
ATOM 991 O O . ILE A 1 123 ? -11.581 3.804 -1.270 1.00 96.44 123 ILE A O 1
ATOM 995 N N . TYR A 1 124 ? -13.324 2.894 -0.194 1.00 96.00 124 TYR A N 1
ATOM 996 C CA . TYR A 1 124 ? -13.101 1.543 -0.727 1.00 96.00 124 TYR A CA 1
ATOM 997 C C . TYR A 1 124 ? -13.351 1.453 -2.227 1.00 96.00 124 TYR A C 1
ATOM 999 O O . TYR A 1 124 ? -12.556 0.834 -2.923 1.00 96.00 124 TYR A O 1
ATOM 1007 N N . GLN A 1 125 ? -14.358 2.158 -2.748 1.00 96.12 125 GLN A N 1
ATOM 1008 C CA . GLN A 1 125 ? -14.640 2.156 -4.183 1.00 96.12 125 GLN A CA 1
ATOM 1009 C C . GLN A 1 125 ? -13.447 2.680 -5.003 1.00 96.12 125 GLN A C 1
ATOM 1011 O O . GLN A 1 125 ? -13.152 2.185 -6.092 1.00 96.12 125 GLN A O 1
ATOM 1016 N N . GLU A 1 126 ? -12.747 3.700 -4.509 1.00 97.56 126 GLU A N 1
ATOM 1017 C CA . GLU A 1 126 ? -11.500 4.170 -5.108 1.00 97.56 126 GLU A CA 1
ATOM 1018 C C . GLU A 1 126 ? -10.369 3.151 -4.944 1.00 97.56 126 GLU A C 1
ATOM 1020 O O . GLU A 1 126 ? -9.583 2.978 -5.876 1.00 97.56 126 GLU A O 1
ATOM 1025 N N . GLY A 1 127 ? -10.295 2.480 -3.791 1.00 97.38 127 GLY A N 1
ATOM 1026 C CA . GLY A 1 127 ? -9.371 1.373 -3.546 1.00 97.38 127 GLY A CA 1
ATOM 1027 C C . GLY A 1 127 ? -9.533 0.241 -4.561 1.00 97.38 127 GLY A C 1
ATOM 1028 O O . GLY A 1 127 ? -8.547 -0.188 -5.156 1.00 97.38 127 GLY A O 1
ATOM 1029 N N . ASP A 1 128 ? -10.764 -0.182 -4.841 1.00 97.19 128 ASP A N 1
ATOM 1030 C CA . ASP A 1 128 ? -11.050 -1.261 -5.791 1.00 97.19 128 ASP A CA 1
ATOM 1031 C C . ASP A 1 128 ? -10.636 -0.888 -7.217 1.00 97.19 128 ASP A C 1
ATOM 1033 O O . ASP A 1 128 ? -9.982 -1.673 -7.900 1.00 97.19 128 ASP A O 1
ATOM 1037 N N . LYS A 1 129 ? -10.904 0.353 -7.647 1.00 97.94 129 LYS A N 1
ATOM 1038 C CA . LYS A 1 129 ? -10.442 0.866 -8.954 1.00 97.94 129 LYS A CA 1
ATOM 1039 C C . LYS A 1 129 ? -8.916 0.865 -9.068 1.00 97.94 129 LYS A C 1
ATOM 1041 O O . LYS A 1 129 ? -8.366 0.582 -10.135 1.00 97.94 129 LYS A O 1
ATOM 1046 N N . ILE A 1 130 ? -8.222 1.210 -7.981 1.00 98.19 130 ILE A N 1
ATOM 1047 C CA . ILE A 1 130 ? -6.756 1.164 -7.914 1.00 98.19 130 ILE A CA 1
ATOM 1048 C C . ILE A 1 130 ? -6.275 -0.280 -8.058 1.00 98.19 130 ILE A C 1
ATOM 1050 O O . ILE A 1 130 ? -5.355 -0.522 -8.837 1.00 98.19 130 ILE A O 1
ATOM 1054 N N . MET A 1 131 ? -6.907 -1.226 -7.360 1.00 97.69 131 MET A N 1
ATOM 1055 C CA . MET A 1 131 ? -6.567 -2.649 -7.422 1.00 97.69 131 MET A CA 1
ATOM 1056 C C . MET A 1 131 ? -6.812 -3.245 -8.811 1.00 97.69 131 MET A C 1
ATOM 1058 O O . MET A 1 131 ? -5.927 -3.903 -9.349 1.00 97.69 131 MET A O 1
ATOM 1062 N N . GLU A 1 132 ? -7.959 -2.964 -9.431 1.00 97.56 132 GLU A N 1
ATOM 1063 C CA . GLU A 1 132 ? -8.272 -3.388 -10.802 1.00 97.56 132 GLU A CA 1
ATOM 1064 C C . GLU A 1 132 ? -7.215 -2.877 -11.790 1.00 97.56 132 GLU A C 1
ATOM 1066 O O . GLU A 1 132 ? -6.647 -3.637 -12.580 1.00 97.56 132 GLU A O 1
ATOM 1071 N N . THR A 1 133 ? -6.880 -1.588 -11.691 1.00 97.62 133 THR A N 1
ATOM 1072 C CA . THR A 1 133 ? -5.867 -0.980 -12.555 1.00 97.62 133 THR A CA 1
ATOM 1073 C C . THR A 1 133 ? -4.491 -1.601 -12.311 1.00 97.62 133 THR A C 1
ATOM 1075 O O . THR A 1 133 ? -3.802 -1.937 -13.272 1.00 97.62 133 THR A O 1
ATOM 1078 N N . LEU A 1 134 ? -4.096 -1.793 -11.050 1.00 97.06 134 LEU A N 1
ATOM 1079 C CA . LEU A 1 134 ? -2.832 -2.424 -10.675 1.00 97.06 134 LEU A CA 1
ATOM 1080 C C . LEU A 1 134 ? -2.714 -3.833 -11.263 1.00 97.06 134 LEU A C 1
ATOM 1082 O O . LEU A 1 134 ? -1.721 -4.124 -11.928 1.00 97.06 134 LEU A O 1
ATOM 1086 N N . PHE A 1 135 ? -3.737 -4.671 -11.075 1.00 96.56 135 PHE A N 1
ATOM 1087 C CA . PHE A 1 135 ? -3.740 -6.042 -11.578 1.00 96.56 135 PHE A CA 1
ATOM 1088 C C . PHE A 1 135 ? -3.682 -6.107 -13.102 1.00 96.56 135 PHE A C 1
ATOM 1090 O O . PHE A 1 135 ? -2.999 -6.967 -13.646 1.00 96.56 135 PHE A O 1
ATOM 1097 N N . SER A 1 136 ? -4.336 -5.173 -13.795 1.00 96.38 136 SER A N 1
ATOM 1098 C CA . SER A 1 136 ? -4.255 -5.086 -15.258 1.00 96.38 136 SER A CA 1
ATOM 1099 C C . SER A 1 136 ? -2.919 -4.539 -15.783 1.00 96.38 136 SER A C 1
ATOM 1101 O O . SER A 1 136 ? -2.606 -4.728 -16.956 1.00 96.38 136 SER A O 1
ATOM 1103 N N . SER A 1 137 ? -2.135 -3.855 -14.941 1.00 95.69 137 SER A N 1
ATOM 1104 C CA . SER A 1 137 ? -0.884 -3.194 -15.343 1.00 95.69 137 SER A CA 1
ATOM 1105 C C . SER A 1 137 ? 0.359 -4.071 -15.169 1.00 95.69 137 SER A C 1
ATOM 1107 O O . SER A 1 137 ? 1.427 -3.695 -15.647 1.00 95.69 137 SER A O 1
ATOM 1109 N N . ILE A 1 138 ? 0.258 -5.203 -14.466 1.00 96.00 138 ILE A N 1
ATOM 1110 C CA . ILE A 1 138 ? 1.399 -6.062 -14.130 1.00 96.00 138 ILE A CA 1
ATOM 1111 C C . ILE A 1 138 ? 1.214 -7.446 -14.748 1.00 96.00 138 ILE A C 1
ATOM 1113 O O . ILE A 1 138 ? 0.224 -8.127 -14.493 1.00 96.00 138 ILE A O 1
ATOM 1117 N N . ASP A 1 139 ? 2.219 -7.889 -15.501 1.00 96.62 139 ASP A N 1
ATOM 1118 C CA . ASP A 1 139 ? 2.374 -9.296 -15.861 1.00 96.62 139 ASP A CA 1
ATOM 1119 C C . ASP A 1 139 ? 3.028 -10.046 -14.691 1.00 96.62 139 ASP A C 1
ATOM 1121 O O . ASP A 1 139 ? 4.238 -9.958 -14.454 1.00 96.62 139 ASP A O 1
ATOM 1125 N N . TYR A 1 140 ? 2.206 -10.762 -13.925 1.00 96.12 140 TYR A N 1
ATOM 1126 C CA . TYR A 1 140 ? 2.652 -11.477 -12.732 1.00 96.12 140 TYR A CA 1
ATOM 1127 C C . TYR A 1 140 ? 3.560 -12.677 -13.030 1.00 96.12 140 TYR A C 1
ATOM 1129 O O . TYR A 1 140 ? 4.278 -13.107 -12.127 1.00 96.12 140 TYR A O 1
ATOM 1137 N N . ASP A 1 141 ? 3.598 -13.167 -14.272 1.00 96.00 141 ASP A N 1
ATOM 1138 C CA . ASP A 1 141 ? 4.516 -14.235 -14.679 1.00 96.00 141 ASP A CA 1
ATOM 1139 C C . ASP A 1 141 ? 5.931 -13.703 -14.967 1.00 96.00 141 ASP A C 1
ATOM 1141 O O . ASP A 1 141 ? 6.891 -14.476 -15.013 1.00 96.00 141 ASP A O 1
ATOM 1145 N N . GLN A 1 142 ? 6.079 -12.386 -15.149 1.00 95.38 142 GLN A N 1
ATOM 1146 C CA . GLN A 1 142 ? 7.336 -11.738 -15.544 1.00 95.38 142 GLN A CA 1
ATOM 1147 C C . GLN A 1 142 ? 7.860 -10.719 -14.522 1.00 95.38 142 GLN A C 1
ATOM 1149 O O . GLN A 1 142 ? 8.947 -10.166 -14.695 1.00 95.38 142 GLN A O 1
ATOM 1154 N N . VAL A 1 143 ? 7.122 -10.458 -13.442 1.00 95.00 143 VAL A N 1
ATOM 1155 C CA . VAL A 1 143 ? 7.500 -9.456 -12.442 1.00 95.00 143 VAL A CA 1
ATOM 1156 C C . VAL A 1 143 ? 8.453 -10.024 -11.382 1.00 95.00 143 VAL A C 1
ATOM 1158 O O . VAL A 1 143 ? 8.176 -11.015 -10.709 1.00 95.00 143 VAL A O 1
ATOM 1161 N N . SER A 1 144 ? 9.576 -9.341 -11.156 1.00 94.19 144 SER A N 1
ATOM 1162 C CA . SER A 1 144 ? 10.511 -9.649 -10.066 1.00 94.19 144 SER A CA 1
ATOM 1163 C C . SER A 1 144 ? 10.328 -8.646 -8.925 1.00 94.19 144 SER A C 1
ATOM 1165 O O . SER A 1 144 ? 11.063 -7.668 -8.817 1.00 94.19 144 SER A O 1
ATOM 1167 N N . SER A 1 145 ? 9.342 -8.853 -8.048 1.00 94.50 145 SER A N 1
ATOM 1168 C CA . SER A 1 145 ? 9.178 -8.016 -6.852 1.00 94.50 145 SER A CA 1
ATOM 1169 C C . SER A 1 145 ? 8.463 -8.737 -5.714 1.00 94.50 145 SER A C 1
ATOM 1171 O O . SER A 1 145 ? 7.479 -9.437 -5.922 1.00 94.50 145 SER A O 1
ATOM 1173 N N . CYS A 1 146 ? 8.895 -8.496 -4.473 1.00 93.50 146 CYS A N 1
ATOM 1174 C CA . CYS A 1 146 ? 8.144 -8.936 -3.293 1.00 93.50 146 CYS A CA 1
ATOM 1175 C C . CYS A 1 146 ? 6.872 -8.104 -3.050 1.00 93.50 146 CYS A C 1
ATOM 1177 O O . CYS A 1 146 ? 6.056 -8.474 -2.208 1.00 93.50 146 CYS A O 1
ATOM 1179 N N . GLY A 1 147 ? 6.677 -7.011 -3.801 1.00 95.25 147 GLY A N 1
ATOM 1180 C CA . GLY A 1 147 ? 5.474 -6.181 -3.752 1.00 95.25 147 GLY A CA 1
ATOM 1181 C C . GLY A 1 147 ? 4.175 -6.956 -3.992 1.00 95.25 147 GLY A C 1
ATOM 1182 O O . GLY A 1 147 ? 3.149 -6.597 -3.423 1.00 95.25 147 GLY A O 1
ATOM 1183 N N . ILE A 1 148 ? 4.242 -8.067 -4.736 1.00 96.44 148 ILE A N 1
ATOM 1184 C CA . ILE A 1 148 ? 3.109 -8.960 -5.031 1.00 96.44 148 ILE A CA 1
ATOM 1185 C C . ILE A 1 148 ? 2.410 -9.437 -3.749 1.00 96.44 148 ILE A C 1
ATOM 1187 O O . ILE A 1 148 ? 1.188 -9.553 -3.715 1.00 96.44 148 ILE A O 1
ATOM 1191 N N . ILE A 1 149 ? 3.163 -9.655 -2.664 1.00 97.56 149 ILE A N 1
ATOM 1192 C CA . ILE A 1 149 ? 2.600 -10.081 -1.374 1.00 97.56 149 ILE A CA 1
ATOM 1193 C C . ILE A 1 149 ? 1.594 -9.045 -0.859 1.00 97.56 149 ILE A C 1
ATOM 1195 O O . ILE A 1 149 ? 0.540 -9.409 -0.344 1.00 97.56 149 ILE A O 1
ATOM 1199 N N . PHE A 1 150 ? 1.885 -7.756 -1.043 1.00 98.00 150 PHE A N 1
ATOM 1200 C CA . PHE A 1 150 ? 0.988 -6.680 -0.633 1.00 98.00 150 PHE A CA 1
ATOM 1201 C C . PHE A 1 150 ? -0.202 -6.520 -1.578 1.00 98.00 150 PHE A C 1
ATOM 1203 O O . PHE A 1 150 ? -1.267 -6.129 -1.119 1.00 98.00 150 PHE A O 1
ATOM 1210 N N . HIS A 1 151 ? -0.066 -6.871 -2.861 1.00 97.75 151 HIS A N 1
ATOM 1211 C CA . HIS A 1 151 ? -1.203 -6.895 -3.794 1.00 97.75 151 HIS A CA 1
ATOM 1212 C C . HIS A 1 151 ? -2.216 -7.958 -3.369 1.00 97.75 151 HIS A C 1
ATOM 1214 O O . HIS A 1 151 ? -3.407 -7.685 -3.259 1.00 97.75 151 HIS A O 1
ATOM 1220 N N . ILE A 1 152 ? -1.722 -9.157 -3.054 1.00 97.12 152 ILE A N 1
ATOM 1221 C CA . ILE A 1 152 ? -2.548 -10.265 -2.571 1.00 97.12 152 ILE A CA 1
ATOM 1222 C C . ILE A 1 152 ? -3.169 -9.916 -1.213 1.00 97.12 152 ILE A C 1
ATOM 1224 O O . ILE A 1 152 ? -4.354 -10.157 -0.999 1.00 97.12 152 ILE A O 1
ATOM 1228 N N . ALA A 1 153 ? -2.396 -9.325 -0.296 1.00 97.19 153 ALA A N 1
ATOM 1229 C CA . ALA A 1 153 ? -2.916 -8.897 1.000 1.00 97.19 153 ALA A CA 1
ATOM 1230 C C . ALA A 1 153 ? -4.012 -7.831 0.855 1.00 97.19 153 ALA A C 1
ATOM 1232 O O . ALA A 1 153 ? -5.054 -7.951 1.491 1.00 97.19 153 ALA A O 1
ATOM 1233 N N . ALA A 1 154 ? -3.806 -6.824 -0.000 1.00 97.31 154 ALA A N 1
ATOM 1234 C CA . ALA A 1 154 ? -4.798 -5.785 -0.264 1.00 97.31 154 ALA A CA 1
ATOM 1235 C C . ALA A 1 154 ? -6.093 -6.372 -0.840 1.00 97.31 154 ALA A C 1
ATOM 1237 O O . ALA A 1 154 ? -7.170 -5.994 -0.393 1.00 97.31 154 ALA A O 1
ATOM 1238 N N . TYR A 1 155 ? -5.987 -7.337 -1.762 1.00 96.75 155 TYR A N 1
ATOM 1239 C CA . TYR A 1 155 ? -7.146 -8.063 -2.284 1.00 96.75 155 TYR A CA 1
ATOM 1240 C C . TYR A 1 155 ? -7.916 -8.768 -1.165 1.00 96.75 155 TYR A C 1
ATOM 1242 O O . TYR A 1 155 ? -9.114 -8.568 -1.018 1.00 96.75 155 TYR A O 1
ATOM 1250 N N . TRP A 1 156 ? -7.245 -9.554 -0.322 1.00 96.06 156 TRP A N 1
ATOM 1251 C CA . TRP A 1 156 ? -7.946 -10.262 0.752 1.00 96.06 156 TRP A CA 1
ATOM 1252 C C . TRP A 1 156 ? -8.552 -9.330 1.801 1.00 96.06 156 TRP A C 1
ATOM 1254 O O . TRP A 1 156 ? -9.615 -9.643 2.334 1.00 96.06 156 TRP A O 1
ATOM 1264 N N . GLU A 1 157 ? -7.915 -8.196 2.098 1.00 95.25 157 GLU A N 1
ATOM 1265 C CA . GLU A 1 157 ? -8.517 -7.196 2.982 1.00 95.25 157 GLU A CA 1
ATOM 1266 C C . GLU A 1 157 ? -9.728 -6.504 2.349 1.00 95.25 157 GLU A C 1
ATOM 1268 O O . GLU A 1 157 ? -10.708 -6.269 3.057 1.00 95.25 157 GLU A O 1
ATOM 1273 N N . SER A 1 158 ? -9.734 -6.251 1.034 1.00 94.75 158 SER A N 1
ATOM 1274 C CA . SER A 1 158 ? -10.931 -5.720 0.366 1.00 94.75 158 SER A CA 1
ATOM 1275 C C . SER A 1 158 ? -12.097 -6.709 0.430 1.00 94.75 158 SER A C 1
ATOM 1277 O O . SER A 1 158 ? -13.219 -6.325 0.745 1.00 94.75 158 SER A O 1
ATOM 1279 N N . GLN A 1 159 ? -11.825 -8.007 0.260 1.00 93.00 159 GLN A N 1
ATOM 1280 C CA . GLN A 1 159 ? -12.854 -9.046 0.361 1.00 93.00 159 GLN A CA 1
ATOM 1281 C C . GLN A 1 159 ? -13.452 -9.154 1.771 1.00 93.00 159 GLN A C 1
ATOM 1283 O O . GLN A 1 159 ? -14.657 -9.340 1.920 1.00 93.00 159 GLN A O 1
ATOM 1288 N N . LYS A 1 160 ? -12.648 -9.007 2.832 1.00 87.94 160 LYS A N 1
ATOM 1289 C CA . LYS A 1 160 ? -13.179 -8.972 4.209 1.00 87.94 160 LYS A CA 1
ATOM 1290 C C . LYS A 1 160 ? -14.082 -7.762 4.433 1.00 87.94 160 LYS A C 1
ATOM 1292 O O . LYS A 1 160 ? -15.131 -7.887 5.059 1.00 87.94 160 LYS A O 1
ATOM 1297 N N . ALA A 1 161 ? -13.693 -6.614 3.886 1.00 75.38 161 ALA A N 1
ATOM 1298 C CA . ALA A 1 161 ? -14.470 -5.385 3.946 1.00 75.38 161 ALA A CA 1
ATOM 1299 C C . ALA A 1 161 ? -15.853 -5.493 3.267 1.00 75.38 161 ALA A C 1
ATOM 1301 O O . ALA A 1 161 ? -16.794 -4.827 3.712 1.00 75.38 161 ALA A O 1
ATOM 1302 N N . GLU A 1 162 ? -15.989 -6.329 2.232 1.00 67.56 162 GLU A N 1
ATOM 1303 C CA . GLU A 1 162 ? -17.266 -6.614 1.557 1.00 67.56 162 GLU A CA 1
ATOM 1304 C C . GLU A 1 162 ? -18.189 -7.542 2.368 1.00 67.56 162 GLU A C 1
ATOM 1306 O O . GLU A 1 162 ? -19.409 -7.413 2.278 1.00 67.56 162 GLU A O 1
ATOM 1311 N N . VAL A 1 163 ? -17.632 -8.462 3.167 1.00 60.25 163 VAL A N 1
ATOM 1312 C CA . VAL A 1 163 ? -18.396 -9.486 3.912 1.00 60.25 163 VAL A CA 1
ATOM 1313 C C . VAL A 1 163 ? -18.992 -8.962 5.229 1.00 60.25 163 VAL A C 1
ATOM 1315 O O . VAL A 1 163 ? -19.969 -9.529 5.711 1.00 60.25 163 VAL A O 1
ATOM 1318 N N . ASP A 1 164 ? -18.483 -7.858 5.787 1.00 52.84 164 ASP A N 1
ATOM 1319 C CA . ASP A 1 164 ? -19.051 -7.176 6.969 1.00 52.84 164 ASP A CA 1
ATOM 1320 C C . ASP A 1 164 ? -20.337 -6.363 6.635 1.00 52.84 164 ASP A C 1
ATOM 1322 O O . ASP A 1 164 ? -20.424 -5.155 6.917 1.00 52.84 164 ASP A O 1
ATOM 1326 N N . LEU A 1 165 ? -21.325 -7.012 5.999 1.00 37.97 165 LEU A N 1
ATOM 1327 C CA . LEU A 1 165 ? -22.678 -6.512 5.687 1.00 37.97 165 LEU A CA 1
ATOM 1328 C C . LEU A 1 165 ? -23.758 -7.193 6.539 1.00 37.97 165 LEU A C 1
ATOM 1330 O O . LEU A 1 165 ? -23.793 -8.442 6.585 1.00 37.97 165 LEU A O 1
#

Organism: NCBI:txid2838722

Sequence (165 aa):
KAIEQSLMINDQHSAYVFVQMSYSFDLLLALETDEGIKAKLRELKRRVGEMSLARAKKSLEELRSLDASQLSMLGPDWRQVSKWDVQNGYNIPRWGEYRNVWNLIREVGESALGIFMSGDKSIYQEGDKIMETLFSSIDYDQVSSCGIIFHIAAYWESQKAEVDL

Secondary structure (DSSP, 8-state):
-HHHHHHT--TTS-HHHHHHHHHHHHHHHHH---HHHHHHHHHHHHHHHHHHHHHHHHHHHHHHTS-HHHHTPPPP-GGG-S-EEEETTEEEE--THHHHHHHHHHHHHHHHHHHHHT--GGGHHHHHHHHHHHHHH--TTT---TTHHHHHHHHHHHHHHHH--

Foldseek 3Di:
DVLVVLVPDDLVDALVVLLVLLVVLVVCLVPDDDVVVNVSSLVSLLVSLVSLLVQLVVLLVVLLVDDPCLQLDAFDDQVDAPDWDADPNDTGGDRPSNVVSQSSLLRNLSSLLSNLSSLPPVCLVSSVVSLVSSVVSHDPVRGDYPSVVSSVNSVVSSVVSVPPD

pLDDT: mean 92.52, std 8.18, range [37.97, 98.25]

Radius of gyration: 17.56 Å; chains: 1; bounding box: 52×28×47 Å